Protein AF-A0AAJ2Y9E5-F1 (afdb_monomer_lite)

Sequence (62 aa):
MKEELIELYKDSLLLGKYIELEHIANDMLPGLFPGKELEELSDKELIALTKAVITGMTSWLC

Radius of gyration: 10.93 Å; chains: 1; bounding box: 31×20×24 Å

Secondary structure (DSSP, 8-state):
-HHHHHHHHHHHHHHHHHTT-HHHHHHHHHHHSTT--GGGS-HHHHHHHHHHHHHHHHHHH-

pLDDT: mean 94.68, std 6.62, range [57.19, 98.25]

Structure (mmCIF, N/CA/C/O backbone):
data_AF-A0AAJ2Y9E5-F1
#
_entry.id   AF-A0AAJ2Y9E5-F1
#
loop_
_atom_site.group_PDB
_atom_site.id
_atom_site.type_symbol
_atom_site.label_atom_id
_atom_site.label_alt_id
_atom_site.label_comp_id
_atom_site.label_asym_id
_atom_site.label_entity_id
_atom_site.label_seq_id
_atom_site.pdbx_PDB_ins_code
_atom_site.Cartn_x
_atom_site.Cartn_y
_atom_site.Cartn_z
_atom_site.occupancy
_atom_site.B_iso_or_equiv
_atom_site.auth_seq_id
_atom_site.auth_comp_id
_atom_site.auth_asym_id
_atom_site.auth_atom_id
_atom_site.pdbx_PDB_model_num
ATOM 1 N N . MET A 1 1 ? -3.890 11.946 11.626 1.00 83.38 1 MET A N 1
ATOM 2 C CA . MET A 1 1 ? -3.387 10.558 11.687 1.00 83.38 1 MET A CA 1
ATOM 3 C C . MET A 1 1 ? -3.823 9.709 10.501 1.00 83.38 1 MET A C 1
ATOM 5 O O . MET A 1 1 ? -2.963 9.421 9.689 1.00 83.38 1 MET A O 1
ATOM 9 N N . LYS A 1 2 ? -5.102 9.330 10.327 1.00 92.44 2 LYS A N 1
ATOM 10 C CA . LYS A 1 2 ? -5.499 8.512 9.158 1.00 92.44 2 LYS A CA 1
ATOM 11 C C . LYS A 1 2 ? -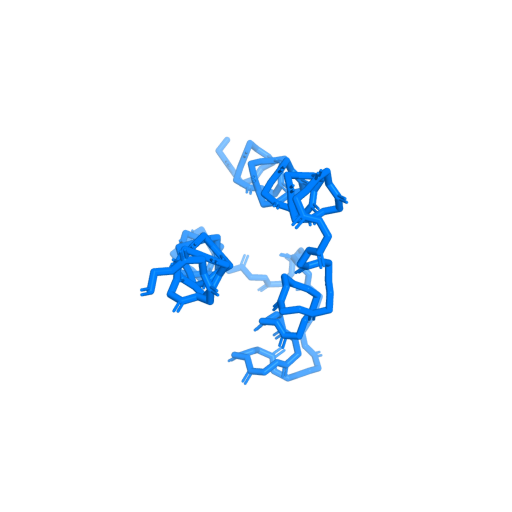5.192 9.185 7.813 1.00 92.44 2 LYS A C 1
ATOM 13 O O . LYS A 1 2 ? -4.631 8.548 6.931 1.00 92.44 2 LYS A O 1
ATOM 18 N N . GLU A 1 3 ? -5.491 10.477 7.684 1.00 95.50 3 GLU A N 1
ATOM 19 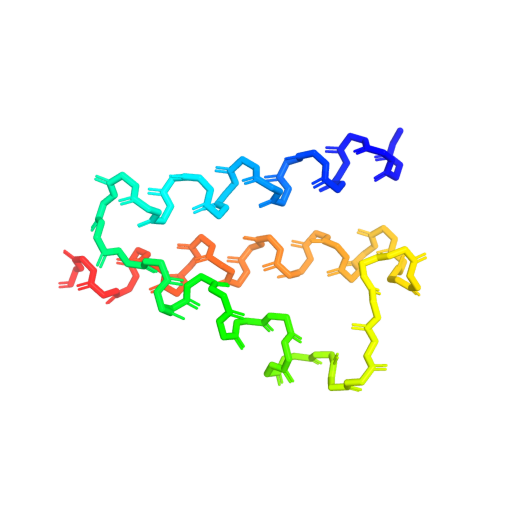C CA . GLU A 1 3 ? -5.164 11.262 6.481 1.00 95.50 3 GLU A CA 1
ATOM 20 C C . GLU A 1 3 ? -3.654 11.298 6.203 1.00 95.50 3 GLU A C 1
ATOM 22 O O . GLU A 1 3 ? -3.240 11.003 5.088 1.00 95.50 3 GLU A O 1
ATOM 27 N N . GLU A 1 4 ? -2.832 11.541 7.228 1.00 96.88 4 GLU A N 1
ATOM 28 C CA . GLU A 1 4 ? -1.361 11.531 7.126 1.00 96.88 4 GLU A CA 1
ATOM 29 C C . GLU A 1 4 ? -0.821 10.150 6.713 1.00 96.88 4 GLU A C 1
ATOM 31 O O . GLU A 1 4 ? 0.157 10.055 5.980 1.00 96.88 4 GLU A O 1
ATOM 36 N N . LEU A 1 5 ? -1.457 9.058 7.154 1.00 97.81 5 LEU A N 1
ATOM 37 C CA . LEU A 1 5 ? -1.081 7.700 6.746 1.00 97.81 5 LEU A CA 1
ATOM 38 C C . LEU A 1 5 ? -1.442 7.414 5.284 1.00 97.81 5 LEU A C 1
ATOM 40 O O . LEU A 1 5 ? -0.673 6.753 4.586 1.00 97.81 5 LEU A O 1
ATOM 44 N N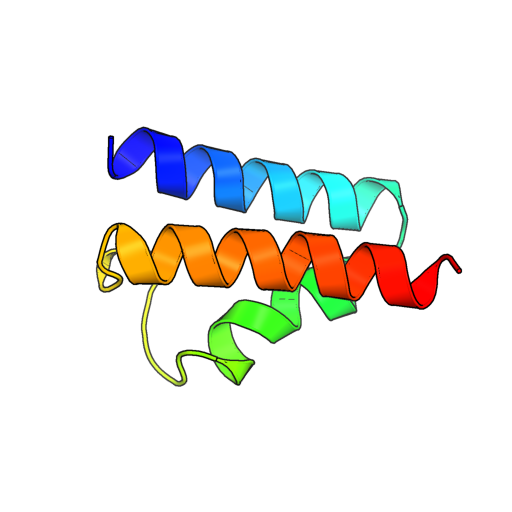 . ILE A 1 6 ? -2.587 7.915 4.815 1.00 97.38 6 ILE A N 1
ATOM 45 C CA . ILE A 1 6 ? -2.978 7.828 3.403 1.00 97.38 6 ILE A CA 1
ATOM 46 C C . ILE A 1 6 ? -2.029 8.668 2.539 1.00 97.38 6 ILE A C 1
ATOM 48 O O . ILE A 1 6 ? -1.632 8.223 1.463 1.00 97.38 6 ILE A O 1
ATOM 52 N N . GLU A 1 7 ? -1.644 9.859 2.997 1.00 97.94 7 GLU A N 1
ATOM 53 C CA . GLU A 1 7 ? -0.658 10.705 2.318 1.00 97.94 7 GLU A CA 1
ATOM 54 C C . GLU A 1 7 ? 0.705 10.009 2.237 1.00 97.94 7 GLU A C 1
ATOM 56 O O . GLU A 1 7 ? 1.241 9.852 1.145 1.00 97.94 7 GLU A O 1
ATOM 61 N N . LEU A 1 8 ? 1.195 9.447 3.346 1.00 97.69 8 LEU A N 1
ATOM 62 C CA . LEU A 1 8 ? 2.445 8.684 3.369 1.00 97.69 8 LEU A CA 1
ATOM 63 C C . LEU A 1 8 ? 2.412 7.465 2.430 1.00 97.69 8 LEU A C 1
ATOM 65 O O . LEU A 1 8 ? 3.411 7.142 1.784 1.00 97.69 8 LEU A O 1
ATOM 69 N N . TYR A 1 9 ? 1.273 6.775 2.337 1.00 97.56 9 TYR A N 1
ATOM 70 C CA . TYR A 1 9 ? 1.092 5.713 1.348 1.00 97.56 9 TYR A CA 1
ATOM 71 C C . TYR A 1 9 ? 1.207 6.259 -0.085 1.00 97.56 9 TYR A C 1
ATOM 73 O O 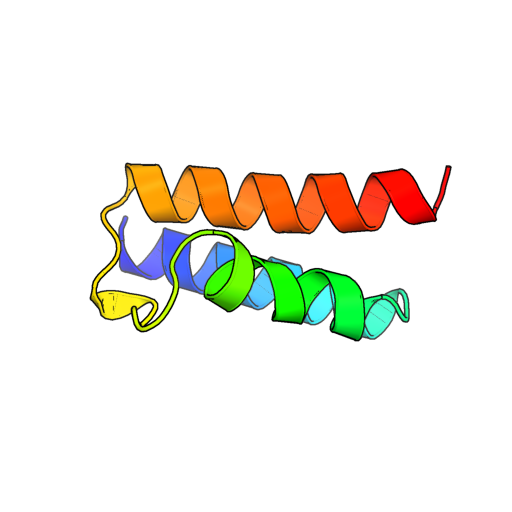. TYR A 1 9 ? 1.949 5.700 -0.893 1.00 97.56 9 TYR A O 1
ATOM 81 N N . LYS A 1 10 ? 0.538 7.373 -0.406 1.00 97.56 10 LYS A N 1
ATOM 82 C CA . LYS A 1 10 ? 0.616 8.010 -1.733 1.00 97.56 10 LYS A CA 1
ATOM 83 C C . LYS A 1 10 ? 2.039 8.463 -2.071 1.00 97.56 10 LYS A C 1
ATOM 85 O O . LYS A 1 10 ? 2.482 8.245 -3.198 1.00 97.56 10 LYS A O 1
ATOM 90 N N . ASP A 1 11 ? 2.776 8.994 -1.100 1.00 98.12 11 ASP A N 1
ATOM 91 C CA . ASP A 1 11 ? 4.191 9.340 -1.259 1.00 98.12 11 ASP A CA 1
ATOM 92 C C . ASP A 1 11 ? 5.046 8.106 -1.571 1.00 98.12 11 ASP A C 1
ATOM 94 O O . ASP A 1 11 ? 5.945 8.164 -2.412 1.00 98.12 11 ASP A O 1
ATOM 98 N N . SER A 1 12 ? 4.742 6.956 -0.957 1.00 96.94 12 SER A N 1
ATOM 99 C CA . SER A 1 12 ? 5.435 5.699 -1.263 1.00 96.94 12 SER A CA 1
ATOM 100 C C . SER A 1 12 ? 5.163 5.200 -2.689 1.00 96.94 12 SER A C 1
ATOM 102 O O . SER A 1 12 ? 6.079 4.704 -3.345 1.00 96.94 12 SER A O 1
ATOM 104 N N . LEU A 1 13 ? 3.949 5.405 -3.218 1.00 97.50 13 LEU A N 1
ATOM 105 C CA . LEU A 1 13 ? 3.642 5.112 -4.623 1.00 97.50 13 LEU A CA 1
ATOM 106 C C . LEU A 1 13 ? 4.384 6.060 -5.572 1.00 97.50 13 LEU A C 1
ATOM 108 O O . LEU A 1 13 ? 4.920 5.629 -6.595 1.00 97.50 13 LEU A O 1
ATOM 112 N N . LEU A 1 14 ? 4.450 7.348 -5.221 1.00 97.69 14 LEU A N 1
ATOM 113 C CA . LEU A 1 14 ? 5.193 8.344 -5.989 1.00 97.69 14 LEU A CA 1
ATOM 114 C C . LEU A 1 14 ? 6.689 8.003 -6.039 1.00 97.69 14 LEU A C 1
ATOM 116 O O . LEU A 1 14 ? 7.302 8.101 -7.101 1.00 97.69 14 LEU A O 1
ATOM 120 N N . LEU A 1 15 ? 7.262 7.548 -4.921 1.00 95.44 15 LEU A N 1
ATOM 121 C CA . LEU A 1 15 ? 8.623 7.019 -4.886 1.00 95.44 15 LEU A CA 1
ATOM 122 C C . LEU A 1 15 ? 8.782 5.845 -5.860 1.00 95.44 15 LEU A C 1
ATOM 124 O O . LEU A 1 15 ? 9.717 5.861 -6.655 1.00 95.44 15 LEU A O 1
ATOM 128 N N . GLY A 1 16 ? 7.853 4.881 -5.843 1.00 95.88 16 GLY A N 1
ATOM 129 C CA . GLY A 1 16 ? 7.837 3.742 -6.767 1.00 95.88 16 GLY A CA 1
ATOM 130 C C . GLY A 1 16 ? 7.881 4.157 -8.232 1.00 95.88 16 GLY A C 1
ATOM 131 O O . GLY A 1 16 ? 8.650 3.596 -9.008 1.00 95.88 16 GLY A O 1
ATOM 132 N N . LYS A 1 17 ? 7.142 5.205 -8.600 1.00 95.88 17 LYS A N 1
ATOM 133 C CA . LYS A 1 17 ? 7.209 5.791 -9.943 1.00 95.88 17 LYS A CA 1
ATOM 134 C C . LYS A 1 17 ? 8.591 6.357 -10.275 1.00 95.88 17 LYS A C 1
ATOM 136 O O . LYS A 1 17 ? 9.089 6.125 -11.372 1.00 95.88 17 LYS A O 1
ATOM 141 N N . TYR A 1 18 ? 9.224 7.081 -9.352 1.00 96.25 18 TYR A N 1
ATOM 142 C CA . TYR A 1 18 ? 10.546 7.675 -9.591 1.00 96.25 18 TYR A CA 1
ATOM 143 C C . TYR A 1 18 ? 11.680 6.654 -9.701 1.00 96.25 18 TYR A C 1
ATOM 145 O O . TYR A 1 18 ? 12.688 6.951 -10.336 1.00 96.25 18 TYR A O 1
ATOM 153 N N . ILE A 1 19 ? 11.521 5.473 -9.103 1.00 94.75 19 ILE A N 1
ATOM 154 C CA . ILE A 1 19 ? 12.507 4.384 -9.162 1.00 94.75 19 ILE A CA 1
ATOM 155 C C . ILE A 1 19 ? 12.119 3.279 -10.157 1.00 94.75 19 ILE A C 1
ATOM 157 O O . ILE A 1 19 ? 12.712 2.209 -10.125 1.00 94.75 19 ILE A O 1
ATOM 161 N N . GLU A 1 20 ? 11.125 3.526 -11.020 1.00 95.56 20 GLU A N 1
ATOM 162 C CA . GLU A 1 20 ? 10.639 2.589 -12.050 1.00 95.56 20 GLU A CA 1
ATOM 163 C C . GLU A 1 20 ? 10.054 1.263 -11.501 1.00 95.56 20 GLU A C 1
ATOM 165 O O . GLU A 1 20 ? 9.969 0.257 -12.204 1.00 95.56 20 GLU A O 1
ATOM 170 N N . LEU A 1 21 ? 9.570 1.262 -10.253 1.00 95.81 21 LEU A N 1
ATOM 171 C CA . LEU A 1 21 ? 8.939 0.117 -9.572 1.00 95.81 21 LEU A CA 1
ATOM 172 C C . LEU A 1 21 ? 7.450 0.346 -9.260 1.00 95.81 21 LEU A C 1
ATOM 174 O O . LEU A 1 21 ? 6.898 -0.250 -8.333 1.00 95.81 21 LEU A O 1
ATOM 178 N N . GLU A 1 22 ? 6.774 1.196 -10.037 1.00 95.44 22 GLU A N 1
ATOM 179 C CA . GLU A 1 22 ? 5.350 1.513 -9.838 1.00 95.44 22 GLU A CA 1
ATOM 180 C C . GLU A 1 22 ? 4.439 0.278 -9.888 1.00 95.44 22 GLU A C 1
ATOM 182 O O . GLU A 1 22 ? 3.446 0.225 -9.169 1.00 95.44 22 GLU A O 1
ATOM 187 N N . HIS A 1 23 ? 4.791 -0.734 -10.685 1.00 94.00 23 HIS A N 1
ATOM 188 C CA . HIS A 1 23 ? 4.041 -1.986 -10.770 1.00 94.00 23 HIS A CA 1
ATOM 189 C C . HIS A 1 23 ? 4.043 -2.732 -9.425 1.00 94.00 23 HIS A C 1
ATOM 191 O O . HIS A 1 23 ? 2.981 -3.060 -8.909 1.00 94.00 23 HIS A O 1
ATOM 197 N N . ILE A 1 24 ? 5.211 -2.882 -8.785 1.00 93.56 24 ILE A N 1
ATOM 198 C CA . ILE A 1 24 ? 5.324 -3.492 -7.450 1.00 93.56 24 ILE A CA 1
ATOM 199 C C . ILE A 1 24 ? 4.550 -2.679 -6.417 1.00 93.56 24 ILE A C 1
ATOM 201 O O . ILE A 1 24 ? 3.853 -3.256 -5.589 1.00 93.56 24 ILE A O 1
ATOM 205 N N . ALA A 1 25 ? 4.675 -1.350 -6.449 1.00 93.94 25 ALA A N 1
ATOM 206 C CA . ALA A 1 25 ? 4.013 -0.481 -5.483 1.00 93.94 25 ALA A CA 1
ATOM 207 C C . ALA A 1 25 ? 2.478 -0.574 -5.584 1.00 93.94 25 ALA A C 1
ATOM 209 O O . ALA A 1 25 ? 1.800 -0.729 -4.568 1.00 93.94 25 ALA A O 1
ATOM 210 N N . ASN A 1 26 ? 1.937 -0.538 -6.806 1.00 93.94 26 ASN A N 1
ATOM 211 C CA . ASN A 1 26 ? 0.496 -0.579 -7.057 1.00 93.94 26 ASN A CA 1
ATOM 212 C C . ASN A 1 26 ? -0.127 -1.955 -6.780 1.00 93.94 26 ASN A C 1
ATOM 214 O O . ASN A 1 26 ? -1.295 -2.015 -6.400 1.00 93.94 26 ASN A O 1
ATOM 218 N N . ASP A 1 27 ? 0.635 -3.043 -6.907 1.00 95.12 27 ASP A N 1
ATOM 219 C CA . ASP A 1 27 ? 0.134 -4.402 -6.671 1.00 95.12 27 ASP A CA 1
ATOM 220 C C . ASP A 1 27 ? -0.075 -4.722 -5.176 1.00 95.12 27 ASP A C 1
ATOM 222 O O . ASP A 1 27 ? -0.793 -5.664 -4.830 1.00 95.12 27 ASP A O 1
ATOM 226 N N . MET A 1 28 ? 0.498 -3.930 -4.259 1.00 95.62 28 MET A N 1
ATOM 227 C CA . MET A 1 28 ? 0.447 -4.226 -2.820 1.00 95.62 28 MET A CA 1
ATOM 228 C C . MET A 1 28 ? -0.941 -4.067 -2.205 1.00 95.62 28 MET A C 1
ATOM 230 O O . MET A 1 28 ? -1.341 -4.906 -1.398 1.00 95.62 28 MET A O 1
ATOM 234 N N . LEU A 1 29 ? -1.684 -3.013 -2.563 1.00 96.94 29 LEU A N 1
ATOM 235 C CA . LEU A 1 29 ? -3.037 -2.797 -2.038 1.00 96.94 29 LEU A CA 1
ATOM 236 C C . LEU A 1 29 ? -3.992 -3.933 -2.441 1.00 96.94 29 LEU A C 1
ATOM 238 O O . LEU A 1 29 ? -4.508 -4.596 -1.539 1.00 96.94 29 LEU A O 1
ATOM 242 N N . PRO A 1 30 ? -4.200 -4.227 -3.741 1.00 96.38 30 PRO A N 1
ATOM 243 C CA . PRO A 1 30 ? -5.073 -5.325 -4.145 1.00 96.38 30 PRO A CA 1
ATOM 244 C C . PRO A 1 30 ? -4.545 -6.699 -3.704 1.00 96.38 30 PRO A C 1
ATOM 246 O O . PRO A 1 30 ? -5.347 -7.605 -3.484 1.00 96.38 30 PRO A O 1
ATOM 249 N N . GLY A 1 31 ? -3.226 -6.865 -3.540 1.00 95.88 31 GLY A N 1
ATOM 250 C CA . GLY A 1 31 ? -2.619 -8.113 -3.072 1.00 95.88 31 GLY A CA 1
ATOM 251 C C . GLY A 1 31 ? -2.845 -8.403 -1.584 1.00 95.88 31 GLY A C 1
ATOM 252 O O . GLY A 1 31 ? -3.090 -9.550 -1.213 1.00 95.88 31 GLY A O 1
ATOM 253 N N . LEU A 1 32 ? -2.778 -7.383 -0.724 1.00 95.94 32 LEU A N 1
ATOM 254 C CA . LEU A 1 32 ? -2.937 -7.540 0.728 1.00 95.94 32 LEU A CA 1
ATOM 255 C C . LEU A 1 32 ? -4.380 -7.348 1.200 1.00 95.94 32 LEU A C 1
ATOM 257 O O . LEU A 1 32 ? -4.803 -7.989 2.163 1.00 95.94 32 LEU A O 1
ATOM 261 N N . PHE A 1 33 ? -5.131 -6.473 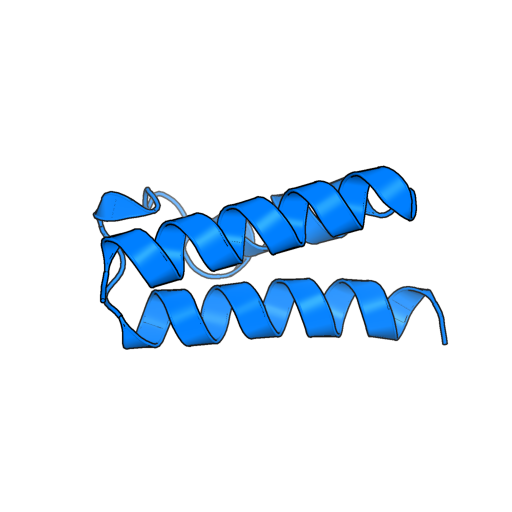0.535 1.00 96.88 33 PHE A N 1
ATOM 262 C CA . PHE A 1 33 ? -6.477 -6.064 0.928 1.00 96.88 33 PHE A CA 1
ATOM 263 C C . PHE A 1 33 ? -7.426 -6.095 -0.282 1.00 96.88 33 PHE A C 1
ATOM 265 O O . PHE A 1 33 ? -7.889 -5.051 -0.744 1.00 96.88 33 PHE A O 1
ATOM 272 N N . PRO A 1 34 ? -7.731 -7.289 -0.822 1.00 96.44 34 PRO A N 1
ATOM 273 C CA . PRO A 1 34 ? -8.513 -7.418 -2.044 1.00 96.44 34 PRO A CA 1
ATOM 274 C C . PRO A 1 34 ? -9.916 -6.824 -1.885 1.00 96.44 34 PRO A C 1
ATOM 276 O O . PRO A 1 34 ? -10.650 -7.170 -0.958 1.00 96.44 34 PRO A O 1
ATOM 279 N N . GLY A 1 35 ? -10.290 -5.952 -2.824 1.00 95.69 35 GLY A N 1
ATOM 280 C CA . GLY A 1 35 ? -11.606 -5.311 -2.869 1.00 95.69 35 GLY A CA 1
ATOM 281 C C . GLY A 1 35 ? -11.835 -4.227 -1.815 1.00 95.69 35 GLY A C 1
ATOM 282 O O . GLY A 1 35 ? -12.975 -3.794 -1.678 1.00 95.69 35 GLY A O 1
ATOM 283 N N . LYS A 1 36 ? -10.795 -3.813 -1.077 1.00 96.69 36 LYS A N 1
ATOM 284 C CA . LYS A 1 36 ? -10.855 -2.658 -0.179 1.00 96.69 36 LYS A CA 1
ATOM 285 C C . LYS A 1 36 ? -10.241 -1.424 -0.827 1.00 96.69 36 LYS A C 1
ATOM 287 O O . LYS A 1 36 ? -9.165 -1.497 -1.420 1.00 96.69 36 LYS A O 1
ATOM 292 N N . GLU A 1 37 ? -10.873 -0.288 -0.592 1.00 95.69 37 GLU A N 1
ATOM 293 C CA . GLU A 1 37 ? -10.312 1.036 -0.832 1.00 95.69 37 GLU A CA 1
ATOM 294 C C . GLU A 1 37 ? -9.447 1.496 0.358 1.00 95.69 37 GLU A C 1
ATOM 296 O O . GLU A 1 37 ? -9.571 1.009 1.488 1.00 95.69 37 GLU A O 1
ATOM 301 N N . LEU A 1 38 ? -8.564 2.474 0.128 1.00 93.94 38 LEU A N 1
ATOM 302 C CA . LEU A 1 38 ? -7.673 3.039 1.156 1.00 93.94 38 LEU A CA 1
ATOM 303 C C . LEU A 1 38 ? -8.438 3.570 2.372 1.00 93.94 38 LEU A C 1
ATOM 305 O O . LEU A 1 38 ? -8.013 3.410 3.517 1.00 93.94 38 LEU A O 1
ATOM 309 N N . GLU A 1 39 ? -9.581 4.199 2.125 1.00 95.12 39 GLU A N 1
ATOM 310 C CA . GLU A 1 39 ? -10.440 4.803 3.134 1.00 95.12 39 GLU A CA 1
ATOM 311 C C . GLU A 1 39 ? -11.108 3.752 4.028 1.00 95.12 39 GLU A C 1
ATOM 313 O O . GLU A 1 39 ? -11.517 4.070 5.147 1.00 95.12 39 GLU A O 1
ATOM 318 N N . GLU A 1 40 ? -11.169 2.495 3.593 1.00 96.56 40 GLU A N 1
ATOM 319 C CA . GLU A 1 40 ? -11.732 1.379 4.356 1.00 96.56 40 GLU A CA 1
ATOM 320 C C . GLU A 1 40 ? -10.700 0.721 5.284 1.00 96.56 40 GLU A C 1
ATOM 322 O O . GLU A 1 40 ? -11.066 -0.043 6.181 1.00 96.56 40 GLU A O 1
ATOM 327 N N . LEU A 1 41 ? -9.411 1.035 5.117 1.00 97.38 41 LEU A N 1
ATOM 328 C CA . LEU A 1 41 ? -8.338 0.493 5.947 1.00 97.38 41 LEU A CA 1
ATOM 329 C C . LEU A 1 41 ? -8.271 1.183 7.313 1.00 97.38 41 LEU A C 1
ATOM 331 O O . LEU A 1 41 ? -8.441 2.399 7.459 1.00 97.38 41 LEU A O 1
ATOM 335 N N . SER A 1 42 ? -7.994 0.395 8.346 1.00 97.56 42 SER A N 1
ATOM 336 C CA . SER A 1 42 ? -7.603 0.904 9.659 1.00 97.56 42 SER A CA 1
ATOM 337 C C . SER A 1 42 ? -6.183 1.476 9.631 1.00 97.56 42 SER A C 1
ATOM 339 O O . SER A 1 42 ? -5.368 1.119 8.782 1.00 97.56 42 SER A O 1
ATOM 341 N N . ASP A 1 43 ? -5.836 2.300 10.620 1.00 97.75 43 ASP A N 1
ATOM 342 C CA . ASP A 1 43 ? -4.490 2.881 10.735 1.00 97.75 43 ASP A CA 1
ATOM 343 C C . ASP A 1 43 ? -3.384 1.809 10.751 1.00 97.75 43 ASP A C 1
ATOM 345 O O . ASP A 1 43 ? -2.317 1.986 10.167 1.00 97.75 43 ASP A O 1
ATOM 349 N N . LYS A 1 44 ? -3.644 0.653 11.379 1.00 97.56 44 LYS A N 1
ATOM 350 C CA . LYS A 1 44 ? -2.700 -0.476 11.399 1.00 97.56 44 LYS A CA 1
ATOM 351 C C . LYS A 1 44 ? -2.539 -1.124 10.026 1.00 97.56 44 LYS A C 1
ATOM 353 O O . LYS A 1 44 ? -1.422 -1.491 9.669 1.00 97.56 44 LYS A O 1
ATOM 358 N N . GLU A 1 45 ? -3.631 -1.274 9.280 1.00 97.88 45 GLU A N 1
ATOM 359 C CA . GLU A 1 45 ? -3.597 -1.814 7.918 1.00 97.88 45 GLU A CA 1
ATOM 360 C C . GLU A 1 45 ? -2.879 -0.850 6.967 1.00 97.88 45 GLU A C 1
ATOM 362 O O . GLU A 1 45 ? -2.049 -1.301 6.188 1.00 97.88 45 GLU A O 1
ATOM 367 N N . LEU A 1 46 ? -3.093 0.465 7.100 1.00 98.25 46 LEU A N 1
ATOM 368 C CA . LEU A 1 46 ? -2.359 1.484 6.341 1.00 98.25 46 LEU A CA 1
ATOM 369 C C . LEU A 1 46 ? -0.851 1.419 6.612 1.00 98.25 46 LEU A C 1
ATOM 371 O O . LEU A 1 46 ? -0.053 1.395 5.680 1.00 98.25 46 LEU A O 1
ATOM 375 N N . ILE A 1 47 ? -0.440 1.308 7.880 1.00 98.12 47 ILE A N 1
ATOM 376 C CA . ILE A 1 47 ? 0.981 1.148 8.232 1.00 98.12 47 ILE A CA 1
ATOM 377 C C . ILE A 1 47 ? 1.560 -0.138 7.627 1.00 98.12 47 ILE A C 1
ATOM 379 O O . ILE A 1 47 ? 2.688 -0.131 7.130 1.00 98.12 47 ILE A O 1
ATOM 383 N N . ALA A 1 48 ? 0.824 -1.250 7.692 1.00 97.94 48 ALA A N 1
ATOM 384 C CA . ALA A 1 48 ? 1.263 -2.520 7.122 1.00 97.94 48 ALA A CA 1
ATOM 385 C C . ALA A 1 48 ? 1.392 -2.443 5.594 1.00 97.94 48 ALA A C 1
ATOM 387 O O . ALA A 1 48 ? 2.397 -2.896 5.048 1.00 97.94 48 ALA A O 1
ATOM 388 N N . LEU A 1 49 ? 0.422 -1.812 4.928 1.00 98.19 49 LEU A N 1
ATOM 389 C CA . LEU A 1 49 ? 0.412 -1.592 3.487 1.00 98.19 49 LEU A CA 1
ATOM 390 C C . LEU A 1 49 ? 1.620 -0.766 3.036 1.00 98.19 49 LEU A C 1
ATOM 392 O O . LEU A 1 49 ? 2.385 -1.212 2.185 1.00 98.19 49 LEU A O 1
ATOM 396 N N . THR A 1 50 ? 1.840 0.402 3.643 1.00 97.94 50 THR A N 1
ATOM 397 C CA . THR A 1 50 ? 2.969 1.280 3.301 1.00 97.94 50 THR A CA 1
ATOM 398 C C . THR A 1 50 ? 4.308 0.574 3.506 1.00 97.94 50 THR A C 1
ATOM 400 O O . THR A 1 50 ? 5.207 0.684 2.674 1.00 97.94 50 THR A O 1
ATOM 403 N N . LYS A 1 51 ? 4.449 -0.209 4.585 1.00 97.88 51 LYS A N 1
ATOM 404 C CA . LYS A 1 51 ? 5.649 -1.029 4.800 1.00 97.88 51 LYS A CA 1
ATOM 405 C C . LYS A 1 51 ? 5.830 -2.067 3.701 1.00 97.88 51 LYS A C 1
ATOM 407 O O . LYS A 1 51 ? 6.945 -2.212 3.221 1.00 97.88 51 LYS A O 1
ATOM 412 N N . ALA A 1 52 ? 4.769 -2.757 3.293 1.00 97.00 52 ALA A N 1
ATOM 413 C CA . ALA A 1 52 ? 4.843 -3.745 2.223 1.00 97.00 52 ALA A CA 1
ATOM 414 C C . ALA A 1 52 ? 5.251 -3.121 0.882 1.00 97.00 52 ALA A C 1
ATOM 416 O O . ALA A 1 52 ? 6.100 -3.686 0.200 1.00 97.00 52 ALA A O 1
ATOM 417 N N . VAL A 1 53 ? 4.735 -1.930 0.551 1.00 97.38 53 VAL A N 1
ATOM 418 C CA . VAL A 1 53 ? 5.164 -1.154 -0.626 1.00 97.38 53 VAL A CA 1
ATOM 419 C C . VAL A 1 53 ? 6.658 -0.862 -0.568 1.00 97.38 53 VAL A C 1
ATOM 421 O O . VAL A 1 53 ? 7.392 -1.239 -1.479 1.00 97.38 53 VAL A O 1
ATOM 424 N N . ILE A 1 54 ? 7.131 -0.254 0.523 1.00 95.94 54 ILE A N 1
ATOM 425 C CA . ILE A 1 54 ? 8.549 0.089 0.681 1.00 95.94 54 ILE A CA 1
ATOM 426 C C . ILE A 1 54 ? 9.418 -1.171 0.632 1.00 95.94 54 ILE A C 1
ATOM 428 O O . ILE A 1 54 ? 10.381 -1.214 -0.127 1.00 95.94 54 ILE A O 1
ATOM 432 N N . THR A 1 55 ? 9.069 -2.211 1.394 1.00 95.44 55 THR A N 1
ATOM 433 C CA . THR A 1 55 ? 9.821 -3.468 1.431 1.00 95.44 55 THR A CA 1
ATOM 434 C C . THR A 1 55 ? 9.865 -4.122 0.059 1.00 95.44 55 THR A C 1
ATOM 436 O O . THR A 1 55 ? 10.958 -4.423 -0.412 1.00 95.44 55 THR A O 1
ATOM 439 N N . GLY A 1 56 ? 8.719 -4.268 -0.609 1.00 94.62 56 GLY A N 1
ATOM 440 C CA . GLY A 1 56 ? 8.636 -4.831 -1.951 1.00 94.62 56 GLY A CA 1
ATOM 441 C C . GLY A 1 56 ? 9.555 -4.100 -2.920 1.00 94.62 56 GLY A C 1
ATOM 442 O O . GLY A 1 56 ? 10.409 -4.731 -3.530 1.00 94.62 56 GLY A O 1
ATOM 443 N N . MET A 1 57 ? 9.464 -2.771 -2.990 1.00 94.88 57 MET A N 1
ATOM 444 C CA . MET A 1 57 ?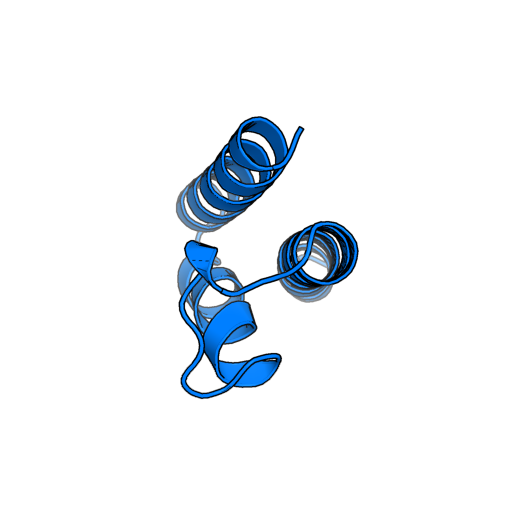 10.344 -1.981 -3.855 1.00 94.88 57 MET A CA 1
ATOM 445 C C . MET A 1 57 ? 11.826 -2.174 -3.507 1.00 94.88 57 MET A C 1
ATOM 447 O O . MET A 1 57 ? 12.642 -2.413 -4.392 1.00 94.88 57 MET A O 1
ATOM 451 N N . THR A 1 58 ? 12.191 -2.129 -2.221 1.00 92.00 58 THR A N 1
ATOM 452 C CA . THR A 1 58 ? 13.594 -2.306 -1.807 1.00 92.00 58 THR A CA 1
ATOM 453 C C . THR A 1 58 ? 14.140 -3.704 -2.096 1.00 92.00 58 THR A C 1
ATOM 455 O O . THR A 1 58 ? 15.308 -3.824 -2.445 1.00 92.00 58 THR A O 1
ATOM 458 N N . SER A 1 59 ? 13.314 -4.752 -2.007 1.00 90.69 59 SER A N 1
ATOM 459 C CA . SER A 1 59 ? 13.720 -6.131 -2.308 1.00 90.69 59 SER A CA 1
ATOM 460 C C . SER A 1 59 ? 13.971 -6.386 -3.793 1.00 90.69 59 SER A C 1
ATOM 462 O O . SER A 1 59 ? 14.644 -7.351 -4.117 1.00 90.69 59 SER A O 1
ATOM 464 N N . TRP A 1 60 ? 13.441 -5.552 -4.688 1.00 83.94 60 TRP A N 1
ATOM 465 C CA . TRP A 1 60 ? 13.714 -5.644 -6.126 1.00 83.94 60 TRP A CA 1
ATOM 466 C C . TRP A 1 60 ? 14.947 -4.844 -6.565 1.00 83.94 60 TRP A C 1
ATOM 468 O O . TRP A 1 60 ? 15.460 -5.065 -7.659 1.00 83.94 60 TRP A O 1
ATOM 478 N N . LEU A 1 61 ? 15.429 -3.926 -5.722 1.00 66.81 61 LEU A N 1
ATOM 479 C CA . LEU A 1 61 ? 16.646 -3.143 -5.966 1.00 66.81 61 LEU A CA 1
ATOM 480 C C . LEU A 1 61 ? 17.921 -3.795 -5.404 1.00 66.81 61 LEU A C 1
ATOM 482 O O . LEU A 1 61 ? 19.013 -3.303 -5.686 1.00 66.81 61 LEU A O 1
ATOM 486 N N . CYS A 1 62 ? 17.792 -4.843 -4.586 1.00 57.19 62 CYS A N 1
ATOM 487 C CA . CYS A 1 62 ? 18.885 -5.524 -3.883 1.00 57.19 62 CYS A CA 1
ATOM 488 C C . CYS A 1 62 ? 18.997 -6.979 -4.336 1.00 57.19 62 CYS A C 1
ATOM 490 O O . CYS A 1 62 ? 20.147 -7.438 -4.516 1.00 57.19 62 CYS A O 1
#

Organism: Escherichia coli (NCBI:txid562)

Foldseek 3Di:
DLVVLVVLLVVLLVVCVVLVNNVQSVVQCCVPPNPDDSVRDDPVRSVVSSVSSVVSSVVVVD